Protein AF-A0A417YT01-F1 (afdb_monomer_lite)

Structure (mmCIF, N/CA/C/O backbone):
data_AF-A0A417YT01-F1
#
_entry.id   AF-A0A417YT01-F1
#
loop_
_atom_site.group_PDB
_atom_site.id
_atom_site.type_symbol
_atom_site.label_atom_id
_atom_site.label_alt_id
_atom_site.label_comp_id
_atom_site.label_asym_id
_atom_site.label_entity_id
_atom_site.label_seq_id
_atom_site.pdbx_PDB_ins_code
_atom_site.Cartn_x
_atom_site.Cartn_y
_atom_site.Cartn_z
_atom_site.occupancy
_atom_site.B_iso_or_equiv
_atom_site.auth_seq_id
_atom_site.auth_comp_id
_atom_site.auth_asym_id
_atom_site.auth_atom_id
_atom_site.pdbx_PDB_model_num
ATOM 1 N N . MET A 1 1 ? 35.767 12.088 -37.542 1.00 46.16 1 MET A N 1
ATOM 2 C CA . MET A 1 1 ? 35.381 11.857 -36.133 1.00 46.16 1 MET A CA 1
ATOM 3 C C . MET A 1 1 ? 33.971 11.298 -36.126 1.00 46.16 1 MET A C 1
ATOM 5 O O . MET A 1 1 ? 33.054 11.971 -36.574 1.00 46.16 1 MET A O 1
ATOM 9 N N . LEU A 1 2 ? 33.840 10.024 -35.763 1.00 46.41 2 LEU A N 1
ATOM 10 C CA . LEU A 1 2 ? 32.592 9.267 -35.817 1.00 46.41 2 LEU A CA 1
ATOM 11 C C . LEU A 1 2 ? 31.676 9.721 -34.676 1.00 46.41 2 LEU A C 1
ATOM 13 O O . LEU A 1 2 ? 31.965 9.452 -33.513 1.00 46.41 2 LEU A O 1
ATOM 17 N N . PHE A 1 3 ? 30.562 10.372 -35.014 1.00 53.28 3 PHE A N 1
ATOM 18 C CA . PHE A 1 3 ? 29.399 10.452 -34.133 1.00 53.28 3 PHE A CA 1
ATOM 19 C C . PHE A 1 3 ? 28.812 9.042 -34.015 1.00 53.28 3 PHE A C 1
ATOM 21 O O . PHE A 1 3 ? 27.890 8.659 -34.736 1.00 53.28 3 PHE A O 1
ATOM 28 N N . ASN A 1 4 ? 29.405 8.236 -33.133 1.00 58.41 4 ASN A N 1
ATOM 29 C CA . ASN A 1 4 ? 28.830 6.967 -32.733 1.00 58.41 4 ASN A CA 1
ATOM 30 C C . ASN A 1 4 ? 27.640 7.280 -31.826 1.00 58.41 4 ASN A C 1
ATOM 32 O O . ASN A 1 4 ? 27.775 7.591 -30.644 1.00 58.41 4 ASN A O 1
ATOM 36 N N . LYS A 1 5 ? 26.469 7.289 -32.452 1.00 52.59 5 LYS A N 1
ATOM 37 C CA . LYS A 1 5 ? 25.160 7.375 -31.826 1.00 52.59 5 LYS A CA 1
ATOM 38 C C . LYS A 1 5 ? 25.081 6.287 -30.754 1.00 52.59 5 LYS A C 1
ATOM 40 O O . LYS A 1 5 ? 24.919 5.117 -31.090 1.00 52.59 5 LYS A O 1
ATOM 45 N N . LYS A 1 6 ? 25.181 6.672 -29.478 1.00 51.19 6 LYS A N 1
ATOM 46 C CA . LYS A 1 6 ? 24.862 5.810 -28.335 1.00 51.19 6 LYS A CA 1
ATOM 47 C C . LYS A 1 6 ? 23.365 5.498 -28.407 1.00 51.19 6 LYS A C 1
ATOM 49 O O . LYS A 1 6 ? 22.523 6.220 -27.890 1.00 51.19 6 LYS A O 1
ATOM 54 N N . LYS A 1 7 ? 23.021 4.498 -29.215 1.00 59.25 7 LYS A N 1
ATOM 55 C CA . LYS A 1 7 ? 21.674 3.959 -29.378 1.00 59.25 7 LYS A CA 1
ATOM 56 C C . LYS A 1 7 ? 21.671 2.613 -28.661 1.00 59.25 7 LYS A C 1
ATOM 58 O O . LYS A 1 7 ? 21.797 1.563 -29.275 1.00 59.25 7 LYS A O 1
ATOM 63 N N . GLY A 1 8 ? 21.618 2.684 -27.343 1.00 51.50 8 GLY A N 1
ATOM 64 C CA . GLY A 1 8 ? 21.545 1.548 -26.439 1.00 51.50 8 GLY A CA 1
ATOM 65 C C . GLY A 1 8 ? 21.451 2.126 -25.042 1.00 51.50 8 GLY A C 1
ATOM 66 O O . GLY A 1 8 ? 22.354 2.867 -24.664 1.00 51.50 8 GLY A O 1
ATOM 67 N N . GLY A 1 9 ? 20.334 1.883 -24.348 1.00 60.16 9 GLY A N 1
ATOM 68 C CA . GLY A 1 9 ? 20.189 2.277 -22.948 1.00 60.16 9 GLY A CA 1
ATOM 69 C C . GLY A 1 9 ? 21.385 1.737 -22.183 1.00 60.16 9 GLY A C 1
ATOM 70 O O . GLY A 1 9 ? 21.731 0.561 -22.331 1.00 60.16 9 GLY A O 1
ATOM 71 N N . ASP A 1 10 ? 22.079 2.614 -21.471 1.00 61.00 10 ASP A N 1
ATOM 72 C CA . ASP A 1 10 ? 23.274 2.210 -20.757 1.00 61.00 10 ASP A CA 1
ATOM 73 C C . ASP A 1 10 ? 22.888 1.123 -19.746 1.00 61.00 10 ASP A C 1
ATOM 75 O O . ASP A 1 10 ? 21.827 1.215 -19.129 1.00 61.00 10 ASP A O 1
ATOM 79 N N . PRO A 1 11 ? 23.706 0.076 -19.541 1.00 58.44 11 PRO A N 1
ATOM 80 C CA . PRO A 1 11 ? 23.368 -1.000 -18.607 1.00 58.44 11 PRO A CA 1
ATOM 81 C C . PRO A 1 11 ? 23.096 -0.492 -17.180 1.00 58.44 11 PRO A C 1
ATOM 83 O O . PRO A 1 11 ? 22.402 -1.162 -16.419 1.00 58.44 11 PRO A O 1
ATOM 86 N N . VAL A 1 12 ? 23.598 0.703 -16.844 1.00 60.47 12 VAL A N 1
ATOM 87 C CA . VAL A 1 12 ? 23.300 1.421 -15.599 1.00 60.47 12 VAL A CA 1
ATOM 88 C C . VAL A 1 12 ? 21.814 1.806 -15.500 1.00 60.47 12 VAL A C 1
ATOM 90 O O . VAL A 1 12 ? 21.217 1.521 -14.469 1.00 60.47 12 VAL A O 1
ATOM 93 N N . ASP A 1 13 ? 21.184 2.322 -16.564 1.00 79.06 13 ASP A N 1
ATOM 94 C CA . ASP A 1 13 ? 19.763 2.728 -16.553 1.00 79.06 13 ASP A CA 1
ATOM 95 C C . ASP A 1 13 ? 18.819 1.533 -16.350 1.00 79.06 13 ASP A C 1
ATOM 97 O O . ASP A 1 13 ? 17.841 1.592 -15.600 1.00 79.06 13 ASP A O 1
ATOM 101 N N . VAL A 1 14 ? 19.112 0.409 -17.012 1.00 83.94 14 VAL A N 1
ATOM 102 C CA . VAL A 1 14 ? 18.287 -0.805 -16.902 1.00 83.94 14 VAL A CA 1
ATOM 103 C C . VAL A 1 14 ? 18.431 -1.428 -15.514 1.00 83.94 14 VAL A C 1
ATOM 105 O O . VAL A 1 14 ? 17.435 -1.837 -14.917 1.00 83.94 14 VAL A O 1
ATOM 108 N N . ALA A 1 15 ? 19.654 -1.484 -14.979 1.00 89.44 15 ALA A N 1
ATOM 109 C CA . ALA A 1 15 ? 19.903 -1.996 -13.635 1.00 89.44 15 ALA A CA 1
ATOM 110 C C . ALA A 1 15 ? 19.236 -1.126 -12.558 1.00 89.44 15 ALA A C 1
ATOM 112 O O . ALA A 1 15 ? 18.626 -1.665 -11.634 1.00 89.44 15 ALA A O 1
ATOM 113 N N . GLU A 1 16 ? 19.298 0.199 -12.698 1.00 89.56 16 GLU A N 1
ATOM 114 C CA . GLU A 1 16 ? 18.639 1.143 -11.794 1.00 89.56 16 GLU A CA 1
ATOM 115 C C . GLU A 1 16 ? 17.114 0.990 -11.838 1.00 89.56 16 GLU A C 1
ATOM 117 O O . GLU A 1 16 ? 16.469 0.899 -10.791 1.00 89.56 16 GLU A O 1
ATOM 122 N N . THR A 1 17 ? 16.547 0.828 -13.038 1.00 88.81 17 THR A N 1
ATOM 123 C CA . THR A 1 17 ? 15.117 0.539 -13.216 1.00 88.81 17 THR A CA 1
ATOM 124 C C . THR A 1 17 ? 14.727 -0.756 -12.501 1.00 88.81 17 THR A C 1
ATOM 126 O O . THR A 1 17 ? 13.793 -0.767 -11.703 1.00 88.81 17 THR A O 1
ATOM 129 N N . ILE A 1 18 ? 15.461 -1.853 -12.717 1.00 91.38 18 ILE A N 1
ATOM 130 C CA . ILE A 1 18 ? 15.186 -3.140 -12.057 1.00 91.38 18 ILE A CA 1
ATOM 131 C C . ILE A 1 18 ? 15.252 -2.999 -10.531 1.00 91.38 18 ILE A C 1
ATOM 133 O O . ILE A 1 18 ? 14.371 -3.498 -9.824 1.00 91.38 18 ILE A O 1
ATOM 137 N N . LEU A 1 19 ? 16.265 -2.300 -10.016 1.00 94.44 19 LEU A N 1
ATOM 138 C CA . LEU A 1 19 ? 16.429 -2.084 -8.583 1.00 94.44 19 LEU A CA 1
ATOM 139 C C . LEU A 1 19 ? 15.258 -1.286 -7.995 1.00 94.44 19 LEU A C 1
ATOM 141 O O . LEU A 1 19 ? 14.735 -1.659 -6.945 1.00 94.44 19 LEU A O 1
ATOM 145 N N . PHE A 1 20 ? 14.798 -0.243 -8.691 1.00 92.50 20 PHE A N 1
ATOM 146 C CA . PHE A 1 20 ? 13.620 0.532 -8.304 1.00 92.50 20 PHE A CA 1
ATOM 147 C C . PHE A 1 20 ? 12.362 -0.344 -8.214 1.00 92.50 20 PHE A C 1
ATOM 149 O O . PHE A 1 20 ? 11.630 -0.284 -7.221 1.00 92.50 20 PHE A O 1
ATOM 156 N N . PHE A 1 21 ? 12.129 -1.219 -9.197 1.00 93.25 21 PHE A N 1
ATOM 157 C CA . PHE A 1 21 ? 10.980 -2.124 -9.163 1.00 93.25 21 PHE A CA 1
ATOM 158 C C . PHE A 1 21 ? 11.039 -3.102 -7.985 1.00 93.25 21 PHE A C 1
ATOM 160 O O . PHE A 1 21 ? 10.034 -3.299 -7.301 1.00 93.25 21 PHE A O 1
ATOM 167 N N . ILE A 1 22 ? 12.210 -3.681 -7.715 1.00 95.81 22 ILE A N 1
ATOM 168 C CA . ILE A 1 22 ? 12.383 -4.669 -6.643 1.00 95.81 22 ILE A CA 1
ATOM 169 C C . ILE A 1 22 ? 12.270 -4.029 -5.259 1.00 95.81 22 ILE A C 1
ATOM 171 O O . ILE A 1 22 ? 11.618 -4.591 -4.382 1.00 95.81 22 ILE A O 1
ATOM 175 N N . LEU A 1 23 ? 12.902 -2.873 -5.049 1.00 96.19 23 LEU A N 1
ATOM 176 C CA . LEU A 1 23 ? 12.978 -2.256 -3.725 1.00 96.19 23 LEU A CA 1
ATOM 177 C C . LEU A 1 23 ? 11.758 -1.404 -3.382 1.00 96.19 23 LEU A C 1
ATOM 179 O O . LEU A 1 23 ? 11.425 -1.279 -2.206 1.00 96.19 23 LEU A O 1
ATOM 183 N N . VAL A 1 24 ? 11.107 -0.807 -4.380 1.00 95.12 24 VAL A N 1
ATOM 184 C CA . VAL A 1 24 ? 10.033 0.166 -4.150 1.00 95.12 24 VAL A CA 1
ATOM 185 C C . VAL A 1 24 ? 8.702 -0.373 -4.644 1.00 95.12 24 VAL A C 1
ATOM 187 O O . VAL A 1 24 ? 7.763 -0.503 -3.861 1.00 95.12 24 VAL A O 1
ATOM 190 N N . VAL A 1 25 ? 8.611 -0.721 -5.928 1.00 95.31 25 VAL A N 1
ATOM 191 C CA . VAL A 1 25 ? 7.319 -1.038 -6.552 1.00 95.31 25 VAL A CA 1
ATOM 192 C C . VAL A 1 25 ? 6.724 -2.322 -5.981 1.00 95.31 25 VAL A C 1
ATOM 194 O O . VAL A 1 25 ? 5.575 -2.315 -5.546 1.00 95.31 25 VAL A O 1
ATOM 197 N N . ILE A 1 26 ? 7.489 -3.413 -5.936 1.00 96.31 26 ILE A N 1
ATOM 198 C CA . ILE A 1 26 ? 6.988 -4.709 -5.459 1.00 96.31 26 ILE A CA 1
ATOM 199 C C . ILE A 1 26 ? 6.514 -4.626 -3.994 1.00 96.31 26 ILE A C 1
ATOM 201 O O . ILE A 1 26 ? 5.364 -4.996 -3.740 1.00 96.31 26 ILE A O 1
ATOM 205 N N . PRO A 1 27 ? 7.304 -4.103 -3.032 1.00 96.81 27 PRO A N 1
ATOM 206 C CA . PRO A 1 27 ? 6.836 -3.930 -1.657 1.00 96.81 27 PRO A CA 1
ATOM 207 C C . PRO A 1 27 ? 5.619 -3.007 -1.547 1.00 96.81 27 PRO A C 1
ATOM 209 O O . PRO A 1 27 ? 4.720 -3.265 -0.746 1.00 96.81 27 PRO A O 1
ATOM 212 N N . LEU A 1 28 ? 5.537 -1.959 -2.371 1.00 96.88 28 LEU A N 1
ATOM 213 C CA . LEU A 1 28 ? 4.392 -1.053 -2.366 1.00 96.88 28 LEU A CA 1
ATOM 214 C C . LEU A 1 28 ? 3.107 -1.745 -2.850 1.00 96.88 28 LEU A C 1
ATOM 216 O O . LEU A 1 28 ? 2.067 -1.629 -2.208 1.00 96.88 28 LEU A O 1
ATOM 220 N N . TYR A 1 29 ? 3.166 -2.539 -3.922 1.00 97.62 29 TYR A N 1
ATOM 221 C CA . TYR A 1 29 ? 2.021 -3.355 -4.344 1.00 97.62 29 TYR A CA 1
ATOM 222 C C . TYR A 1 29 ? 1.647 -4.393 -3.291 1.00 97.62 29 TYR A C 1
ATOM 224 O O . TYR A 1 29 ? 0.468 -4.547 -2.980 1.00 97.62 29 TYR A O 1
ATOM 232 N N . ALA A 1 30 ? 2.636 -5.082 -2.718 1.00 97.62 30 ALA A N 1
ATOM 233 C CA . ALA A 1 30 ? 2.397 -6.081 -1.684 1.00 97.62 30 ALA A CA 1
ATOM 234 C C . ALA A 1 30 ? 1.691 -5.469 -0.466 1.00 97.62 30 ALA A C 1
ATOM 236 O O . ALA A 1 30 ? 0.710 -6.031 0.014 1.00 97.62 30 ALA A O 1
ATOM 237 N N . THR A 1 31 ? 2.132 -4.293 -0.008 1.00 97.06 31 THR A N 1
ATOM 238 C CA . THR A 1 31 ? 1.510 -3.592 1.125 1.00 97.06 31 THR A CA 1
ATOM 239 C C . THR A 1 31 ? 0.102 -3.104 0.799 1.00 97.06 31 THR A C 1
ATOM 241 O O . THR A 1 31 ? -0.792 -3.292 1.620 1.00 97.06 31 THR A O 1
ATOM 244 N N . LEU A 1 32 ? -0.146 -2.552 -0.393 1.00 97.88 32 LEU A N 1
ATOM 245 C CA . LEU A 1 32 ? -1.487 -2.121 -0.806 1.00 97.88 32 LEU A CA 1
ATOM 246 C C . LEU A 1 32 ? -2.466 -3.295 -0.943 1.00 97.88 32 LEU A C 1
ATOM 248 O O . LEU A 1 32 ? -3.597 -3.212 -0.464 1.00 97.88 32 LEU A O 1
ATOM 252 N N . ILE A 1 33 ? -2.030 -4.400 -1.550 1.00 98.00 33 ILE A N 1
ATOM 253 C CA . ILE A 1 33 ? -2.835 -5.621 -1.672 1.00 98.00 33 ILE A CA 1
ATOM 254 C C . ILE A 1 33 ? -3.119 -6.195 -0.282 1.00 98.00 33 ILE A C 1
ATOM 256 O O . ILE A 1 33 ? -4.266 -6.505 0.035 1.00 98.00 33 ILE A O 1
ATOM 260 N N . TRP A 1 34 ? -2.099 -6.294 0.572 1.00 98.38 34 TRP A N 1
ATOM 261 C CA . TRP A 1 34 ? -2.263 -6.774 1.941 1.00 98.38 34 TRP A CA 1
ATOM 262 C C . TRP A 1 34 ? -3.239 -5.898 2.738 1.00 98.38 34 TRP A C 1
ATOM 264 O O . TRP A 1 34 ? -4.154 -6.430 3.356 1.00 98.38 34 TRP A O 1
ATOM 274 N N . THR A 1 35 ? -3.128 -4.572 2.625 1.00 98.12 35 THR A N 1
ATOM 275 C CA . THR A 1 35 ? -4.033 -3.587 3.248 1.00 98.12 35 THR A CA 1
ATOM 276 C C . THR A 1 35 ? -5.485 -3.762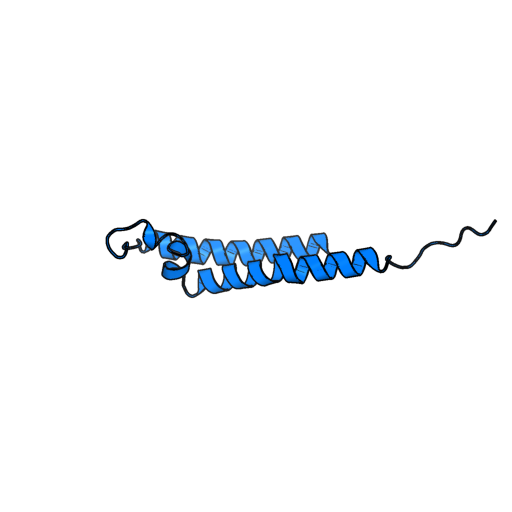 2.800 1.00 98.12 35 THR A C 1
ATOM 278 O O . THR A 1 35 ? -6.410 -3.582 3.589 1.00 98.12 35 THR A O 1
ATOM 281 N N . TYR A 1 36 ? -5.717 -4.136 1.541 1.00 97.88 36 TYR A N 1
ATOM 282 C CA . TYR A 1 36 ? -7.068 -4.382 1.041 1.00 97.88 36 TYR A CA 1
ATOM 283 C C . TYR A 1 36 ? -7.713 -5.629 1.669 1.00 97.88 36 TYR A C 1
ATOM 285 O O . TYR A 1 36 ? -8.903 -5.616 1.997 1.00 97.88 36 TYR A O 1
ATOM 293 N N . PHE A 1 37 ? -6.944 -6.711 1.829 1.00 97.94 37 PHE A N 1
ATOM 294 C CA . PHE A 1 37 ? -7.446 -7.976 2.378 1.00 97.94 37 PHE A CA 1
ATOM 295 C C . PHE A 1 37 ? -7.488 -8.000 3.912 1.00 97.94 37 PHE A C 1
ATOM 297 O O . PHE A 1 37 ? -8.430 -8.558 4.469 1.00 97.94 37 PHE A O 1
ATOM 304 N N . TYR A 1 38 ? -6.517 -7.363 4.568 1.00 97.50 38 TYR A N 1
ATOM 305 C CA . TYR A 1 38 ? -6.317 -7.341 6.023 1.00 97.50 38 TYR A CA 1
ATOM 306 C C . TYR A 1 38 ? -6.211 -5.891 6.535 1.00 97.50 38 TYR A C 1
ATOM 308 O O . TYR A 1 38 ? -5.153 -5.451 7.001 1.00 97.50 38 TYR A O 1
ATOM 316 N N . PRO A 1 39 ? -7.283 -5.090 6.385 1.00 96.56 39 PRO A N 1
ATOM 317 C CA . PRO A 1 39 ? -7.255 -3.662 6.685 1.00 96.56 39 PRO A CA 1
ATOM 318 C C . PRO A 1 39 ? -6.995 -3.391 8.169 1.00 96.56 39 PRO A C 1
ATOM 320 O O . PRO A 1 39 ? -6.212 -2.499 8.485 1.00 96.56 39 PRO A O 1
ATOM 323 N N . GLU A 1 40 ? -7.588 -4.167 9.076 1.00 95.12 40 GLU A N 1
ATOM 324 C CA . GLU A 1 40 ? -7.413 -4.008 10.525 1.00 95.12 40 GLU A CA 1
ATOM 325 C C . GLU A 1 40 ? -5.956 -4.227 10.939 1.00 95.12 40 GLU A C 1
ATOM 327 O O . GLU A 1 40 ? -5.338 -3.350 11.546 1.00 95.12 40 GLU A O 1
ATOM 332 N N . GLU A 1 41 ? -5.360 -5.344 10.518 1.00 94.38 41 GLU A N 1
ATOM 333 C CA . GLU A 1 41 ? -3.961 -5.651 10.801 1.00 94.38 41 GLU A CA 1
ATOM 334 C C . GLU A 1 41 ? -3.019 -4.612 10.193 1.00 94.38 41 GLU A C 1
ATOM 336 O O . GLU A 1 41 ? -2.057 -4.201 10.844 1.00 94.38 41 GLU A O 1
ATOM 341 N N . SER A 1 42 ? -3.299 -4.157 8.969 1.00 96.25 42 SER A N 1
ATOM 342 C CA . SER A 1 42 ? -2.472 -3.154 8.294 1.00 96.25 42 SER A CA 1
ATOM 343 C C . SER A 1 42 ? -2.528 -1.781 8.979 1.00 96.25 42 SER A C 1
ATOM 345 O O . SER A 1 42 ? -1.496 -1.125 9.118 1.00 96.25 42 SER A O 1
ATOM 347 N N . MET A 1 43 ? -3.695 -1.356 9.482 1.00 95.19 43 MET A N 1
ATOM 348 C CA . MET A 1 43 ? -3.861 -0.080 10.193 1.00 95.19 43 MET A CA 1
ATOM 349 C C . MET A 1 43 ? -3.141 -0.067 11.545 1.00 95.19 43 MET A C 1
ATOM 351 O O . MET A 1 43 ? -2.655 0.982 11.985 1.00 95.19 43 MET A O 1
ATOM 355 N N . LEU A 1 44 ? -3.060 -1.230 12.193 1.00 95.25 44 LEU A N 1
ATOM 356 C CA . LEU A 1 44 ? -2.379 -1.417 13.473 1.00 95.25 44 LEU A CA 1
ATOM 357 C C . LEU A 1 44 ? -0.906 -1.807 13.323 1.00 95.25 44 LEU A C 1
ATOM 359 O O . LEU A 1 44 ? -0.173 -1.853 14.321 1.00 95.25 44 LEU A O 1
ATOM 363 N N . TRP A 1 45 ? -0.444 -2.058 12.098 1.00 94.19 45 TRP A N 1
ATOM 364 C CA . TRP A 1 45 ? 0.931 -2.447 11.831 1.00 94.19 45 TRP A CA 1
ATOM 365 C C . TRP A 1 45 ? 1.907 -1.378 12.340 1.00 94.19 45 TRP A C 1
ATOM 367 O O . TRP A 1 45 ? 1.790 -0.190 12.042 1.00 94.19 45 TRP A O 1
ATOM 377 N N . GLY A 1 46 ? 2.843 -1.793 13.197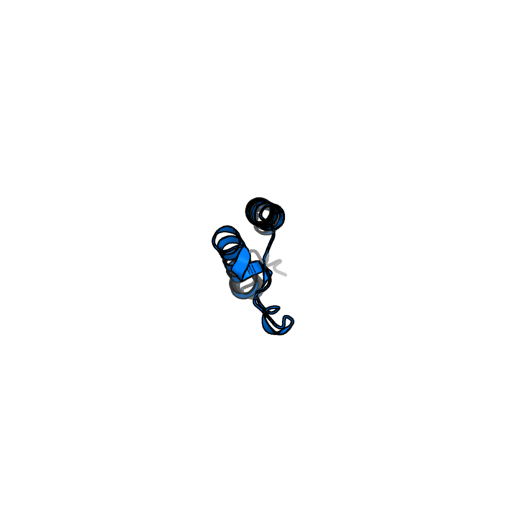 1.00 93.00 46 GLY A N 1
ATOM 378 C CA . GLY A 1 46 ? 3.798 -0.893 13.851 1.00 93.00 46 GLY A CA 1
ATOM 379 C C . GLY A 1 46 ? 3.215 0.012 14.944 1.00 93.00 46 GLY A C 1
ATOM 380 O O . GLY A 1 46 ? 3.969 0.785 15.525 1.00 93.00 46 GLY A O 1
ATOM 381 N N . LYS A 1 47 ? 1.915 -0.086 15.257 1.00 92.56 47 LYS A N 1
ATOM 382 C CA . LYS A 1 47 ? 1.238 0.724 16.288 1.00 92.56 47 LYS A CA 1
ATOM 383 C C . LYS A 1 47 ? 0.670 -0.088 17.447 1.00 92.56 47 LYS A C 1
ATOM 385 O O . LYS A 1 47 ? 0.352 0.498 18.472 1.00 92.56 47 LYS A O 1
ATOM 390 N N . ARG A 1 48 ? 0.578 -1.418 17.335 1.00 90.25 48 ARG A N 1
ATOM 391 C CA . ARG A 1 48 ? 0.033 -2.289 18.398 1.00 90.25 48 ARG A CA 1
ATOM 392 C C . ARG A 1 48 ? 0.657 -2.068 19.779 1.00 90.25 48 ARG A C 1
ATOM 394 O O . ARG A 1 48 ? -0.051 -2.078 20.772 1.00 90.25 48 ARG A O 1
ATOM 401 N N . TRP A 1 49 ? 1.961 -1.799 19.841 1.00 93.00 49 TRP A N 1
ATOM 402 C CA . TRP A 1 49 ? 2.683 -1.548 21.096 1.00 93.00 49 TRP A CA 1
ATOM 403 C C . TRP A 1 49 ? 2.317 -0.220 21.784 1.00 93.00 49 TRP A C 1
ATOM 405 O O . TRP A 1 49 ? 2.691 -0.017 22.936 1.00 93.00 49 TRP A O 1
ATOM 415 N N . LEU A 1 50 ? 1.620 0.692 21.095 1.00 95.94 50 LEU A N 1
ATOM 416 C CA . LEU A 1 50 ? 1.206 1.988 21.640 1.00 95.94 50 LEU A CA 1
ATOM 417 C C . LEU A 1 50 ? 0.005 1.868 22.590 1.00 95.94 50 LEU A C 1
ATOM 419 O O . LEU A 1 50 ? -0.200 2.732 23.443 1.00 95.94 50 LEU A O 1
ATOM 423 N N . TYR A 1 51 ? -0.799 0.820 22.432 1.00 93.38 51 TYR A N 1
ATOM 424 C CA . TYR A 1 51 ? -2.065 0.653 23.133 1.00 93.38 51 TYR A CA 1
ATOM 425 C C . TYR A 1 51 ? -1.918 -0.354 24.276 1.00 93.38 51 TYR A C 1
ATOM 427 O O . TYR A 1 51 ? -1.156 -1.313 24.190 1.00 93.38 51 TYR A O 1
ATOM 435 N N . LYS A 1 52 ? -2.642 -0.122 25.376 1.00 93.00 52 LYS A N 1
ATOM 436 C CA . LYS A 1 52 ? -2.648 -1.032 26.537 1.00 93.00 52 LYS A CA 1
ATOM 437 C C . LYS A 1 52 ? -3.457 -2.308 26.283 1.00 93.00 52 LYS A C 1
ATOM 439 O O . LYS A 1 52 ? -3.216 -3.314 26.939 1.00 93.00 52 LYS A O 1
ATOM 444 N N . GLU A 1 53 ? -4.404 -2.233 25.356 1.00 92.25 53 GLU A N 1
ATOM 445 C CA . GLU A 1 53 ? -5.339 -3.285 24.955 1.00 92.25 53 GLU A CA 1
ATOM 446 C C . GLU A 1 53 ? -5.466 -3.259 23.423 1.00 92.25 53 GLU A C 1
ATOM 448 O O . GLU A 1 53 ? -5.029 -2.286 22.797 1.00 92.25 53 GLU A O 1
ATOM 453 N N . GLU A 1 54 ? -6.026 -4.310 22.810 1.00 88.06 54 GLU A N 1
ATOM 454 C CA . GLU A 1 54 ? -6.195 -4.346 21.350 1.00 88.06 54 GLU A CA 1
ATOM 455 C C . GLU A 1 54 ? -7.175 -3.234 20.928 1.00 88.06 54 GLU A C 1
ATOM 457 O O . GLU A 1 54 ? -8.316 -3.213 21.396 1.00 88.06 54 GLU A O 1
ATOM 462 N N . PRO A 1 55 ? -6.746 -2.280 20.086 1.00 90.88 55 PRO A N 1
ATOM 463 C CA . PRO A 1 55 ? -7.589 -1.160 19.697 1.00 90.88 55 PRO A CA 1
ATOM 464 C C . PRO A 1 55 ? -8.693 -1.611 18.733 1.00 90.88 55 PRO A C 1
ATOM 466 O O . PRO A 1 55 ? -8.418 -2.179 17.677 1.00 90.88 55 PRO A O 1
ATOM 469 N N . GLU A 1 56 ? -9.942 -1.287 19.063 1.00 92.81 56 GLU A N 1
ATOM 470 C CA . GLU A 1 56 ? -11.080 -1.492 18.166 1.00 92.81 56 GLU A CA 1
ATOM 471 C C . GLU A 1 56 ? -11.071 -0.459 17.033 1.00 92.81 56 GLU A C 1
ATOM 473 O O . GLU A 1 56 ? -10.956 0.750 17.262 1.00 92.81 56 GLU A O 1
ATOM 478 N N . ILE A 1 57 ? -11.211 -0.931 15.794 1.00 94.81 57 ILE A N 1
ATOM 479 C CA . ILE A 1 57 ? -11.284 -0.072 14.613 1.00 94.81 57 ILE A CA 1
ATOM 480 C C . ILE A 1 57 ? -12.730 0.038 14.134 1.00 94.81 57 ILE A C 1
ATOM 482 O O . ILE A 1 57 ? -13.447 -0.954 14.038 1.00 94.81 57 ILE A O 1
ATOM 486 N N . SER A 1 58 ? -13.156 1.257 13.792 1.00 96.00 58 SER A N 1
ATOM 487 C CA . SER A 1 58 ? -14.498 1.490 13.263 1.00 96.00 58 SER A CA 1
ATOM 488 C C . SER A 1 58 ? -14.696 0.875 11.874 1.00 96.00 58 SER A C 1
ATOM 490 O O . SER A 1 58 ? -13.798 0.882 11.026 1.00 96.00 58 SER A O 1
ATOM 492 N N . GLU A 1 59 ? -15.918 0.415 11.595 1.00 96.62 59 GLU A N 1
ATOM 493 C CA . GLU A 1 59 ? -16.281 -0.113 10.274 1.00 96.62 59 GLU A CA 1
ATOM 494 C C . GLU A 1 59 ? -16.013 0.888 9.143 1.00 96.62 59 GLU A C 1
ATOM 496 O O . GLU A 1 59 ? -15.564 0.505 8.062 1.00 96.62 59 GLU A O 1
ATOM 501 N N . ASP A 1 60 ? -16.256 2.176 9.387 1.00 97.62 60 ASP A N 1
ATOM 502 C CA . ASP A 1 60 ? -16.018 3.227 8.398 1.00 97.62 60 ASP A CA 1
ATOM 503 C C . ASP A 1 60 ? -14.529 3.371 8.074 1.00 97.62 60 ASP A C 1
ATOM 505 O O . ASP A 1 60 ? -14.165 3.514 6.904 1.00 97.62 60 ASP A O 1
ATOM 509 N N . ALA A 1 61 ? -13.652 3.263 9.078 1.00 96.62 61 ALA A N 1
ATOM 510 C CA . ALA A 1 61 ? -12.207 3.278 8.866 1.00 96.62 61 ALA A CA 1
ATOM 511 C C . ALA A 1 61 ? -11.742 2.050 8.068 1.00 96.62 61 ALA A C 1
ATOM 513 O O . ALA A 1 61 ? -10.902 2.177 7.172 1.00 96.62 61 ALA A O 1
ATOM 514 N N . ILE A 1 62 ? -12.332 0.878 8.321 1.00 97.75 62 ILE A N 1
ATOM 515 C CA . ILE A 1 62 ? -12.082 -0.341 7.541 1.00 97.75 62 ILE A CA 1
ATOM 516 C C . ILE A 1 62 ? -12.510 -0.139 6.080 1.00 97.75 62 ILE A C 1
ATOM 518 O O . ILE A 1 62 ? -11.720 -0.369 5.160 1.00 97.75 62 ILE A O 1
ATOM 522 N N . ARG A 1 63 ? -13.739 0.336 5.839 1.00 97.69 63 ARG A N 1
ATOM 523 C CA . ARG A 1 63 ? -14.279 0.568 4.484 1.00 97.69 63 ARG A CA 1
ATOM 524 C C . ARG A 1 63 ? -13.474 1.610 3.715 1.00 97.69 63 ARG A C 1
ATOM 526 O O . ARG A 1 63 ? -13.175 1.403 2.534 1.00 97.69 63 ARG A O 1
ATOM 533 N N . TYR A 1 64 ? -13.098 2.700 4.379 1.00 98.00 64 TYR A N 1
ATOM 534 C CA . TYR A 1 64 ? -12.239 3.726 3.802 1.00 98.00 64 TYR A CA 1
ATOM 535 C C . TYR A 1 64 ? -10.879 3.144 3.416 1.00 98.00 64 TYR A C 1
ATOM 537 O O . TYR A 1 64 ? -10.466 3.306 2.274 1.00 98.00 64 TYR A O 1
ATOM 545 N N . THR A 1 65 ? -10.224 2.397 4.307 1.00 97.88 65 THR A N 1
ATOM 546 C CA . THR A 1 65 ? -8.901 1.802 4.053 1.00 97.88 65 THR A CA 1
ATOM 547 C C . THR A 1 65 ? -8.921 0.821 2.879 1.00 97.88 65 THR A C 1
ATOM 549 O O . THR A 1 65 ? -8.048 0.872 2.007 1.00 97.88 65 THR A O 1
ATOM 552 N N . LYS A 1 66 ? -9.955 -0.024 2.773 1.00 98.12 66 LYS A N 1
ATOM 553 C CA . LYS A 1 66 ? -10.135 -0.913 1.610 1.00 98.12 66 LYS A CA 1
ATOM 554 C C . LYS A 1 66 ? -10.345 -0.126 0.315 1.00 98.12 66 LYS A C 1
ATOM 556 O O . LYS A 1 66 ? -9.755 -0.440 -0.713 1.00 98.12 66 LYS A O 1
ATOM 561 N N . THR A 1 67 ? -11.160 0.922 0.351 1.00 98.19 67 THR A N 1
ATOM 562 C CA . THR A 1 67 ? -11.411 1.748 -0.839 1.00 98.19 67 THR A CA 1
ATOM 563 C C . THR A 1 67 ? -10.155 2.520 -1.248 1.00 98.19 67 THR A C 1
ATOM 565 O O . THR A 1 67 ? -9.780 2.519 -2.417 1.00 98.19 67 THR A O 1
ATOM 568 N N . ALA A 1 68 ? -9.462 3.123 -0.285 1.00 98.00 68 ALA A N 1
ATOM 569 C CA . ALA A 1 68 ? -8.244 3.890 -0.499 1.00 98.00 68 ALA A CA 1
ATOM 570 C C . ALA A 1 68 ? -7.103 3.019 -1.037 1.00 98.00 68 ALA A C 1
ATOM 572 O O . ALA A 1 68 ? -6.410 3.446 -1.958 1.00 98.00 68 ALA A O 1
ATOM 573 N N . SER A 1 69 ? -6.925 1.796 -0.525 1.00 97.88 69 SER A N 1
ATOM 574 C CA . SER A 1 69 ? -5.924 0.851 -1.045 1.00 97.88 69 SER A CA 1
ATOM 575 C C . SER A 1 69 ? -6.222 0.441 -2.487 1.00 97.88 69 SER A C 1
ATOM 577 O O . SER A 1 69 ? -5.319 0.472 -3.322 1.00 97.88 69 SER A O 1
ATOM 579 N N . LEU A 1 70 ? -7.486 0.161 -2.821 1.00 98.19 70 LEU A N 1
ATOM 580 C CA . LEU A 1 70 ? -7.892 -0.148 -4.193 1.00 98.19 70 LEU A CA 1
ATOM 581 C C . LEU A 1 70 ? -7.667 1.037 -5.145 1.00 98.19 70 LEU A C 1
ATOM 583 O O . LEU A 1 70 ? -7.084 0.870 -6.214 1.00 98.19 70 LEU A O 1
ATOM 587 N N . VAL A 1 71 ? -8.089 2.243 -4.753 1.00 98.44 71 VAL A N 1
ATOM 588 C CA . VAL A 1 71 ? -7.852 3.468 -5.535 1.00 98.44 71 VAL A CA 1
ATOM 589 C C . VAL A 1 71 ? -6.354 3.709 -5.714 1.00 98.44 71 VAL A C 1
ATOM 591 O O . VAL A 1 71 ? -5.909 3.995 -6.823 1.00 98.44 71 VAL A O 1
ATOM 594 N N . SER A 1 72 ? -5.563 3.531 -4.655 1.00 97.94 72 SER A N 1
ATOM 595 C CA . SER A 1 72 ? -4.106 3.683 -4.707 1.00 97.94 72 SER A CA 1
ATOM 596 C C . SER A 1 72 ? -3.461 2.680 -5.660 1.00 97.94 72 SER A C 1
ATOM 598 O O . SER A 1 72 ? -2.559 3.068 -6.392 1.00 97.94 72 SER A O 1
ATOM 600 N N . LEU A 1 73 ? -3.938 1.429 -5.722 1.00 98.06 73 LEU A N 1
ATOM 601 C CA . LEU A 1 73 ? -3.462 0.442 -6.701 1.00 98.06 73 LEU A CA 1
ATOM 602 C C . LEU A 1 73 ? -3.711 0.906 -8.140 1.00 98.06 73 LEU A C 1
ATOM 604 O O . LEU A 1 73 ? -2.805 0.840 -8.972 1.00 98.06 73 LEU A O 1
ATOM 608 N N . VAL A 1 74 ? -4.913 1.410 -8.434 1.00 98.06 74 VAL A N 1
ATOM 609 C CA . VAL A 1 74 ? -5.259 1.920 -9.771 1.00 98.06 74 VAL A CA 1
ATOM 610 C C . VAL A 1 74 ?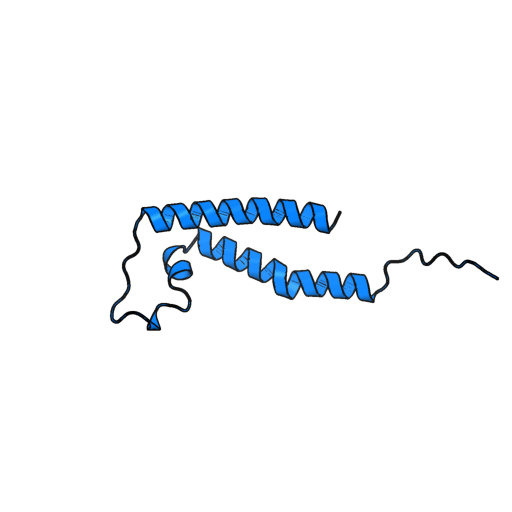 -4.383 3.120 -10.134 1.00 98.06 74 VAL A C 1
ATOM 612 O O . VAL A 1 74 ? -3.769 3.132 -11.199 1.00 98.06 74 VAL A O 1
ATOM 615 N N . VAL A 1 75 ? -4.271 4.101 -9.235 1.00 98.00 75 VAL A N 1
ATOM 616 C CA . VAL A 1 75 ? -3.445 5.299 -9.444 1.00 98.00 75 VAL A CA 1
ATOM 617 C C . VAL 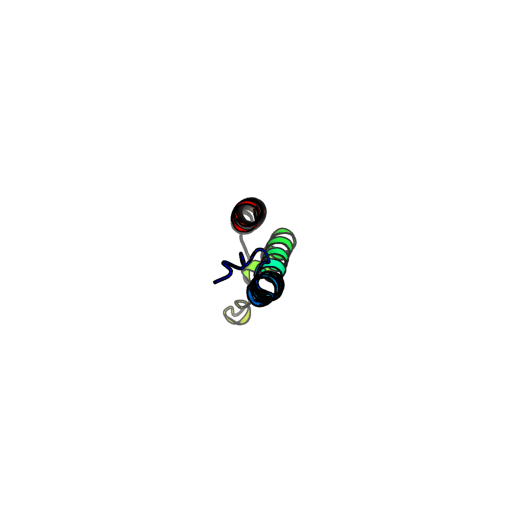A 1 75 ? -1.972 4.928 -9.624 1.00 98.00 75 VAL A C 1
ATOM 619 O O . VAL A 1 75 ? -1.343 5.400 -10.567 1.00 98.00 75 VAL A O 1
ATOM 622 N N . LEU A 1 76 ? -1.430 4.045 -8.781 1.00 96.38 76 LEU A N 1
ATOM 623 C CA . LEU A 1 76 ? -0.049 3.569 -8.879 1.00 96.38 76 LEU A CA 1
ATOM 624 C C . LEU A 1 76 ? 0.213 2.873 -10.219 1.00 96.38 76 LEU A C 1
ATOM 626 O O . LEU A 1 76 ? 1.245 3.117 -10.841 1.00 96.38 76 LEU A O 1
ATOM 630 N N . THR A 1 77 ? -0.725 2.048 -10.690 1.00 95.94 77 THR A N 1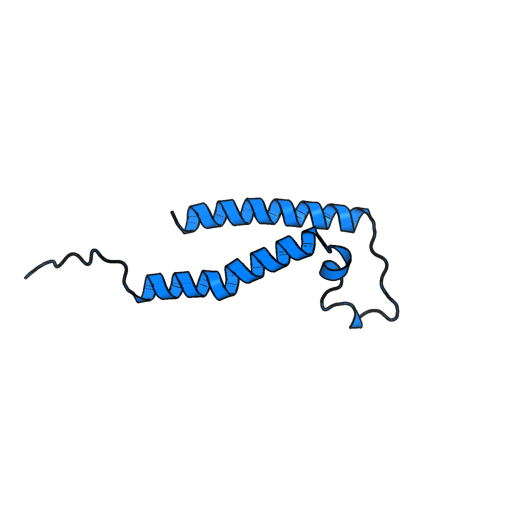
ATOM 631 C CA . THR A 1 77 ? -0.612 1.366 -11.990 1.00 95.94 77 THR A CA 1
ATOM 632 C C . THR A 1 77 ? -0.559 2.372 -13.137 1.00 95.94 77 THR A C 1
ATOM 634 O O . THR A 1 77 ? 0.304 2.272 -14.008 1.00 95.94 77 THR A O 1
ATOM 637 N N . ILE A 1 78 ? -1.445 3.372 -13.118 1.00 97.25 78 ILE A N 1
ATOM 638 C CA . ILE A 1 78 ? -1.490 4.431 -14.133 1.00 97.25 78 ILE A CA 1
ATOM 639 C C 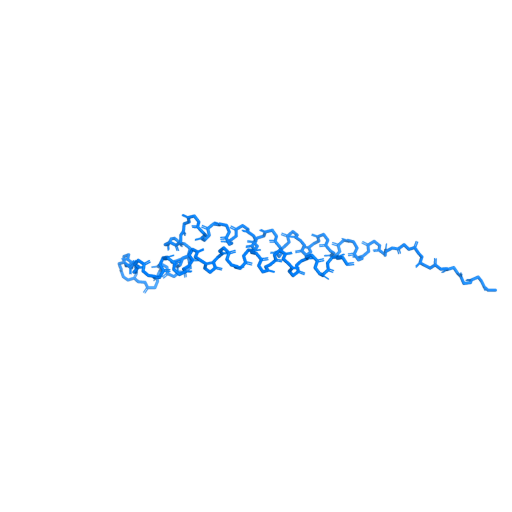. ILE A 1 78 ? -0.192 5.248 -14.121 1.00 97.25 78 ILE A C 1
ATOM 641 O O . ILE A 1 78 ? 0.384 5.499 -15.176 1.00 97.25 78 ILE A O 1
ATOM 645 N N . LEU A 1 79 ? 0.303 5.633 -12.943 1.00 94.88 79 LEU A N 1
ATOM 646 C CA . LEU A 1 79 ? 1.554 6.385 -12.819 1.00 94.88 79 LEU A CA 1
ATOM 647 C C . LEU A 1 79 ? 2.752 5.596 -13.354 1.00 94.88 79 LEU A C 1
ATOM 649 O O . LEU A 1 79 ? 3.550 6.147 -14.105 1.00 94.88 79 LEU A O 1
ATOM 653 N N . LEU A 1 80 ? 2.865 4.309 -13.019 1.00 93.00 80 LEU A N 1
ATOM 654 C CA . LEU A 1 80 ? 3.955 3.468 -13.519 1.00 93.00 80 LEU A CA 1
ATOM 655 C C . LEU A 1 80 ? 3.912 3.302 -15.035 1.00 93.00 80 LEU A C 1
ATOM 657 O O . LEU A 1 80 ? 4.964 3.307 -15.667 1.00 93.00 80 LEU A O 1
ATOM 661 N N . PHE A 1 81 ? 2.717 3.209 -15.622 1.00 92.56 81 PHE A N 1
ATOM 662 C CA . PHE A 1 81 ? 2.568 3.183 -17.073 1.00 92.56 81 PHE A CA 1
ATOM 663 C C . PHE A 1 81 ? 3.173 4.435 -17.723 1.00 92.56 81 PHE A C 1
ATOM 665 O O . PHE A 1 81 ? 3.946 4.303 -18.663 1.00 92.56 81 PHE A O 1
ATOM 672 N N . PHE A 1 82 ? 2.896 5.627 -17.186 1.00 93.94 82 PHE A N 1
ATOM 673 C CA . PHE A 1 82 ? 3.464 6.882 -17.698 1.00 93.94 82 PHE A CA 1
ATOM 674 C C . PHE A 1 82 ? 4.958 7.072 -17.409 1.00 93.94 82 PHE A C 1
ATOM 676 O O . PHE A 1 82 ? 5.608 7.845 -18.100 1.00 93.94 82 PHE A O 1
ATOM 683 N N . ILE A 1 83 ? 5.500 6.434 -16.369 1.00 88.25 83 ILE A N 1
ATOM 684 C CA . ILE A 1 83 ? 6.929 6.533 -16.029 1.00 88.25 83 ILE A CA 1
ATOM 685 C C . ILE A 1 83 ? 7.775 5.621 -16.925 1.00 88.25 83 ILE A C 1
ATOM 687 O O . ILE A 1 83 ? 8.910 5.959 -17.248 1.00 88.25 83 ILE A O 1
ATOM 691 N N . VAL A 1 84 ? 7.248 4.448 -17.282 1.00 85.62 84 VAL A N 1
ATOM 692 C CA . VAL A 1 84 ? 7.987 3.421 -18.033 1.00 85.62 84 VAL A CA 1
ATOM 693 C C . VAL A 1 84 ? 7.860 3.592 -19.549 1.00 85.62 84 VAL A C 1
ATOM 695 O O . VAL A 1 84 ? 8.785 3.213 -20.269 1.00 85.62 84 VAL A O 1
ATOM 698 N N . LEU A 1 85 ? 6.719 4.099 -20.029 1.00 82.56 85 LEU A N 1
ATOM 699 C CA . LEU A 1 85 ? 6.417 4.281 -21.453 1.00 82.56 85 LEU A CA 1
ATOM 700 C C . LEU A 1 85 ? 6.835 5.669 -21.953 1.00 82.56 85 LEU A C 1
ATOM 702 O O . LEU A 1 85 ? 7.450 5.726 -23.042 1.00 82.56 85 LEU A O 1
#

Organism: NCBI:txid1578198

Radius of gyration: 20.02 Å; chains: 1; bounding box: 52×20×63 Å

pLDDT: mean 89.04, std 14.45, range [46.16, 98.44]

Sequence (85 aa):
MLFNKKKGGDPVDVAETILFFILVVIPLYATLIWTYFYPEESMLWGKRWLYKEEPEISEDAIRYTKTASLVSLVVLTILLFFIVL

Foldseek 3Di:
DDPPPPPDDDVVVVVVVVCCCVPPVVVLLVLLVCCLVPVLCSVCVVPCVVDPDRDDDDPVSSVCSNVVSVVVVVVSVVVVVVVVD

Secondary structure (DSSP, 8-state):
-------S--HHHHHHHHHHIIIIIHHHHHHHHHHHH-HHHHHHTTTGGG-SSPPPPPHHHHHHHHHHHHHHHHHHHHHHHHHH-